Protein AF-A0A955SJT6-F1 (afdb_monomer_lite)

Sequence (74 aa):
MGIGLLWGTLFLFGCGEDARQLFETAKFEEQQHNRAHAQELYEQIIQQHPESEFAEKARQRLAAWKTENPEEGK

Structure (mmCIF, N/CA/C/O backbone):
data_AF-A0A955SJT6-F1
#
_entry.id   AF-A0A955SJT6-F1
#
loop_
_atom_site.group_PDB
_atom_site.id
_atom_site.type_symbol
_atom_site.label_atom_id
_atom_site.label_alt_id
_atom_site.label_comp_id
_atom_site.label_asym_id
_atom_site.label_entity_id
_atom_site.label_seq_id
_atom_site.pdbx_PDB_ins_code
_atom_site.Cartn_x
_atom_site.Cartn_y
_atom_site.Cartn_z
_atom_site.occupancy
_atom_site.B_iso_or_equiv
_atom_site.auth_seq_id
_atom_site.auth_comp_id
_atom_site.auth_asym_id
_atom_site.auth_atom_id
_atom_site.pdbx_PDB_model_num
ATOM 1 N N . MET A 1 1 ? 5.270 -28.684 -44.300 1.00 46.66 1 MET A N 1
ATOM 2 C CA . MET A 1 1 ? 6.315 -27.719 -43.892 1.00 46.66 1 MET A CA 1
ATOM 3 C C . MET A 1 1 ? 5.635 -26.385 -43.645 1.00 46.66 1 MET A C 1
ATOM 5 O O . MET A 1 1 ? 4.929 -25.934 -44.533 1.00 46.66 1 MET A O 1
ATOM 9 N N . GLY A 1 2 ? 5.787 -25.808 -42.452 1.00 48.12 2 GLY A N 1
ATOM 10 C CA . GLY A 1 2 ? 5.203 -24.510 -42.102 1.00 48.12 2 GLY A CA 1
ATOM 11 C C . GLY A 1 2 ? 4.948 -24.393 -40.605 1.00 48.12 2 GLY A C 1
ATOM 12 O O . GLY A 1 2 ? 3.810 -24.472 -40.165 1.00 48.12 2 GLY A O 1
ATOM 13 N N . ILE A 1 3 ? 6.022 -24.285 -39.824 1.00 61.69 3 ILE A N 1
ATOM 14 C CA . ILE A 1 3 ? 5.958 -23.974 -38.395 1.00 61.69 3 ILE A CA 1
ATOM 15 C C . ILE A 1 3 ? 5.763 -22.456 -38.304 1.00 61.69 3 ILE A C 1
ATOM 17 O O . ILE A 1 3 ? 6.628 -21.711 -38.756 1.00 61.69 3 ILE A O 1
ATOM 21 N N . GLY A 1 4 ? 4.633 -22.008 -37.760 1.00 50.16 4 GLY A N 1
ATOM 22 C CA . GLY A 1 4 ? 4.367 -20.608 -37.422 1.00 50.16 4 GLY A CA 1
ATOM 23 C C . GLY A 1 4 ? 4.205 -20.476 -35.914 1.00 50.16 4 GLY A C 1
ATOM 24 O O . GLY A 1 4 ? 3.097 -20.510 -35.393 1.00 50.16 4 GLY A O 1
ATOM 25 N N . LEU A 1 5 ? 5.343 -20.433 -35.231 1.00 54.03 5 LEU A N 1
ATOM 26 C CA . LEU A 1 5 ? 5.517 -20.113 -33.820 1.00 54.03 5 LEU A CA 1
ATOM 27 C C . LEU A 1 5 ? 4.953 -18.724 -33.476 1.00 54.03 5 LEU A C 1
ATOM 29 O O . LEU A 1 5 ? 5.217 -17.797 -34.231 1.00 54.03 5 LEU A O 1
ATOM 33 N N . LEU A 1 6 ? 4.374 -18.610 -32.267 1.00 53.56 6 LEU A N 1
ATOM 34 C CA . LEU A 1 6 ? 4.526 -17.470 -31.336 1.00 53.56 6 LEU A CA 1
ATOM 35 C C . LEU A 1 6 ? 3.905 -16.126 -31.805 1.00 53.56 6 LEU A C 1
ATOM 37 O O . LEU A 1 6 ? 4.031 -15.713 -32.940 1.00 53.56 6 LEU A O 1
ATOM 41 N N . TRP A 1 7 ? 3.195 -15.336 -31.009 1.00 56.66 7 TRP A N 1
ATOM 42 C CA . TRP A 1 7 ? 3.274 -15.065 -29.584 1.00 56.66 7 TRP A CA 1
ATOM 43 C C . TRP A 1 7 ? 1.933 -14.477 -29.143 1.00 56.66 7 TRP A C 1
ATOM 45 O O . TRP A 1 7 ? 1.384 -13.603 -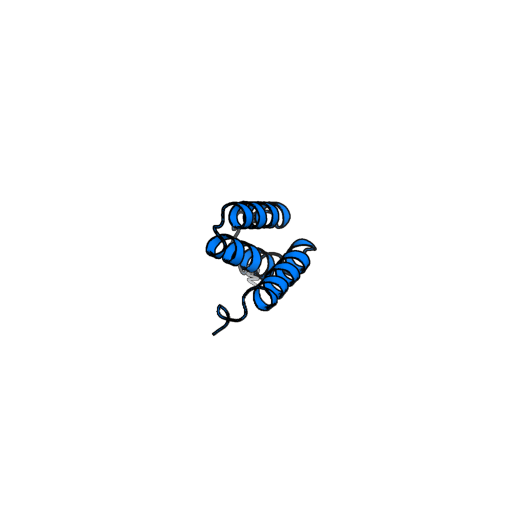29.813 1.00 56.66 7 TRP A O 1
ATOM 55 N N . GLY A 1 8 ? 1.455 -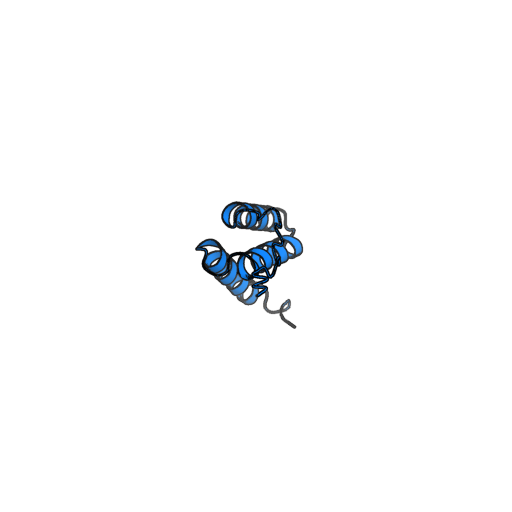14.878 -27.966 1.00 58.50 8 GLY A N 1
ATOM 56 C CA . GLY A 1 8 ? 0.542 -14.040 -27.202 1.00 58.50 8 GLY A CA 1
ATOM 57 C C . GLY A 1 8 ? 1.271 -12.758 -26.813 1.00 58.50 8 GLY A C 1
ATOM 58 O O . GLY A 1 8 ? 1.970 -12.724 -25.807 1.00 58.50 8 GLY A O 1
ATOM 59 N N . THR A 1 9 ? 1.142 -11.703 -27.612 1.00 58.03 9 THR A N 1
ATOM 60 C CA . THR A 1 9 ? 1.603 -10.366 -27.233 1.00 58.03 9 THR A CA 1
ATOM 61 C C . THR A 1 9 ? 0.538 -9.711 -26.366 1.00 58.03 9 THR A C 1
ATOM 63 O O . THR A 1 9 ? -0.078 -8.721 -26.751 1.00 58.03 9 THR A O 1
ATOM 66 N N . LEU A 1 10 ? 0.320 -10.269 -25.175 1.00 57.75 10 LEU A N 1
ATOM 67 C CA . LEU A 1 10 ? -0.212 -9.495 -24.062 1.00 57.75 10 LEU A CA 1
ATOM 68 C C . LEU A 1 10 ? 0.982 -8.858 -23.349 1.00 57.75 10 LEU A C 1
ATOM 70 O O . LEU A 1 10 ? 1.336 -9.221 -22.237 1.00 57.75 10 LEU A O 1
ATOM 74 N N . PHE A 1 11 ? 1.647 -7.933 -24.037 1.00 52.56 11 PHE A N 1
ATOM 75 C CA . PHE A 1 11 ? 2.577 -7.014 -23.397 1.00 52.56 11 PHE A CA 1
ATOM 76 C C . PHE A 1 11 ? 1.837 -5.698 -23.205 1.00 52.56 11 PHE A C 1
ATOM 78 O O . PHE A 1 11 ? 2.006 -4.735 -23.949 1.00 52.56 11 PHE A O 1
ATOM 85 N N . LEU A 1 12 ? 0.983 -5.682 -22.182 1.00 51.12 12 LEU A N 1
ATOM 86 C CA . LEU A 1 12 ? 0.643 -4.442 -21.505 1.00 51.12 12 LEU A CA 1
ATOM 87 C C . LEU A 1 12 ? 1.921 -3.984 -20.790 1.00 51.12 12 LEU A C 1
ATOM 89 O O . LEU A 1 12 ? 2.095 -4.218 -19.599 1.00 51.12 12 LEU A O 1
ATOM 93 N N . PHE A 1 13 ? 2.836 -3.346 -21.525 1.00 48.78 13 PHE A N 1
ATOM 94 C CA . PHE A 1 13 ? 3.800 -2.421 -20.933 1.00 48.78 13 PHE A CA 1
ATOM 95 C C . PHE A 1 13 ? 3.004 -1.202 -20.443 1.00 48.78 13 PHE A C 1
ATOM 97 O O . PHE A 1 13 ? 3.071 -0.114 -21.009 1.00 48.78 13 PHE A O 1
ATOM 104 N N . GLY A 1 14 ? 2.204 -1.397 -19.392 1.00 52.50 14 GLY A N 1
ATOM 105 C CA . GLY A 1 14 ? 1.970 -0.309 -18.462 1.00 52.50 14 GLY A CA 1
ATOM 106 C C . GLY A 1 14 ? 3.347 0.085 -17.949 1.00 52.50 14 GLY A C 1
ATOM 107 O O . GLY A 1 14 ? 4.142 -0.789 -17.598 1.00 52.50 14 GLY A O 1
ATOM 108 N N . CYS A 1 15 ? 3.673 1.372 -17.998 1.00 56.03 15 CYS A N 1
ATOM 109 C CA . CYS A 1 15 ? 4.842 1.903 -17.317 1.00 56.03 15 CYS A CA 1
ATOM 110 C C . CYS A 1 15 ? 4.620 1.593 -15.833 1.00 56.03 15 CYS A C 1
ATOM 112 O O . CYS A 1 15 ? 3.871 2.302 -15.173 1.00 56.03 15 CYS A O 1
ATOM 114 N N . GLY A 1 16 ? 5.105 0.436 -15.376 1.00 59.38 16 GLY A N 1
ATOM 115 C CA . GLY A 1 16 ? 4.772 -0.090 -14.063 1.00 59.38 16 GLY A CA 1
ATOM 116 C C . GLY A 1 16 ? 5.334 0.861 -13.029 1.00 59.38 16 GLY A C 1
ATOM 117 O O . GLY A 1 16 ? 6.551 0.922 -12.859 1.00 59.38 16 GLY A O 1
ATOM 118 N N . GLU A 1 17 ? 4.464 1.641 -12.395 1.00 73.25 17 GLU A N 1
ATOM 119 C CA . GLU A 1 17 ? 4.862 2.451 -11.256 1.00 73.25 17 GLU A CA 1
ATOM 120 C C . GLU A 1 17 ? 5.398 1.511 -10.184 1.00 73.25 17 GLU A C 1
ATOM 122 O O . GLU A 1 17 ? 4.798 0.478 -9.878 1.00 73.25 17 GLU A O 1
ATOM 127 N N . ASP A 1 18 ? 6.569 1.843 -9.655 1.00 92.06 18 ASP A N 1
ATOM 128 C CA . ASP A 1 18 ? 7.226 1.031 -8.648 1.00 92.06 18 ASP A CA 1
ATOM 129 C C . ASP A 1 18 ? 6.346 0.932 -7.388 1.00 92.06 18 ASP A C 1
ATOM 131 O O . ASP A 1 18 ? 5.789 1.928 -6.917 1.00 92.06 18 ASP A O 1
ATOM 135 N N . ALA A 1 19 ? 6.219 -0.277 -6.834 1.00 95.81 19 ALA A N 1
ATOM 136 C CA . ALA A 1 19 ? 5.357 -0.548 -5.684 1.00 95.81 19 ALA A CA 1
ATOM 137 C C . ALA A 1 19 ? 5.690 0.338 -4.470 1.00 95.81 19 ALA A C 1
ATOM 139 O O . ALA A 1 19 ? 4.792 0.724 -3.721 1.00 95.81 19 ALA A O 1
ATOM 140 N N . ARG A 1 20 ? 6.969 0.701 -4.286 1.00 97.06 20 ARG A N 1
ATOM 141 C CA . ARG A 1 20 ? 7.404 1.634 -3.241 1.00 97.06 20 ARG A CA 1
ATOM 142 C C . ARG A 1 20 ? 6.930 3.045 -3.538 1.00 97.06 20 ARG A C 1
ATOM 144 O O . ARG A 1 20 ? 6.476 3.723 -2.623 1.00 97.06 20 ARG A O 1
ATOM 151 N N . GLN A 1 21 ? 7.054 3.497 -4.785 1.00 97.19 21 GLN A N 1
ATOM 152 C CA . GLN A 1 21 ? 6.612 4.834 -5.176 1.00 97.19 21 GLN A CA 1
ATOM 153 C C . GLN A 1 21 ? 5.105 4.987 -4.959 1.00 97.19 21 GLN A C 1
ATOM 155 O O . GLN A 1 21 ? 4.690 5.933 -4.296 1.00 97.19 21 GLN A O 1
ATOM 160 N N . LEU A 1 22 ? 4.306 4.024 -5.428 1.00 97.50 22 LEU A N 1
ATOM 161 C CA . LEU A 1 22 ? 2.863 3.991 -5.173 1.00 97.50 22 LEU A CA 1
ATOM 162 C C . LEU A 1 22 ? 2.554 4.028 -3.670 1.00 97.50 22 LEU A C 1
ATOM 164 O O . LEU A 1 22 ? 1.677 4.772 -3.238 1.00 97.50 22 LEU A O 1
ATOM 168 N N . PHE A 1 23 ? 3.300 3.269 -2.861 1.00 98.12 23 PHE A N 1
ATOM 169 C CA . PHE A 1 23 ? 3.090 3.214 -1.414 1.00 98.12 23 PHE A CA 1
ATOM 170 C C . PHE A 1 23 ? 3.390 4.546 -0.715 1.00 98.12 23 PHE A C 1
ATOM 172 O O . PHE A 1 23 ? 2.631 4.973 0.155 1.00 98.12 23 PHE A O 1
ATOM 179 N N . GLU A 1 24 ? 4.479 5.223 -1.082 1.00 97.94 24 GLU A N 1
ATOM 180 C CA . GLU A 1 24 ? 4.789 6.534 -0.505 1.00 97.94 24 GLU A CA 1
ATOM 181 C C . GLU A 1 24 ? 3.801 7.612 -0.975 1.00 97.94 24 GLU A C 1
ATOM 183 O O . GLU A 1 24 ? 3.416 8.456 -0.165 1.00 97.94 24 GLU A O 1
ATOM 188 N N . THR A 1 25 ? 3.318 7.556 -2.223 1.00 97.81 25 THR A N 1
ATOM 189 C CA . THR A 1 25 ? 2.239 8.442 -2.695 1.00 97.81 25 THR A CA 1
ATOM 190 C C . THR A 1 25 ? 0.951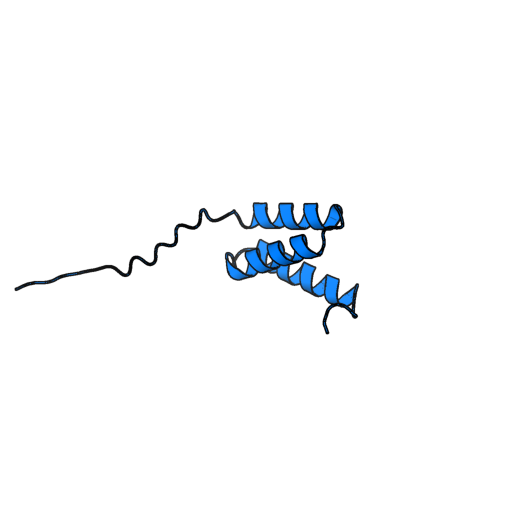 8.201 -1.912 1.00 97.81 25 THR A C 1
ATOM 192 O O . THR A 1 25 ? 0.350 9.158 -1.433 1.00 97.81 25 THR A O 1
ATOM 195 N N . ALA A 1 26 ? 0.561 6.941 -1.695 1.00 97.69 26 ALA A N 1
ATOM 196 C CA . ALA A 1 26 ? -0.623 6.600 -0.907 1.00 97.69 26 ALA A CA 1
ATOM 197 C C . ALA A 1 26 ? -0.542 7.176 0.516 1.00 97.69 26 ALA A C 1
ATOM 199 O O . ALA A 1 26 ? -1.488 7.798 0.999 1.00 97.69 26 ALA A O 1
ATOM 200 N N . LYS A 1 27 ? 0.621 7.053 1.169 1.00 97.94 27 LYS A N 1
ATOM 201 C CA . LYS A 1 27 ? 0.858 7.658 2.487 1.00 97.94 27 LYS A CA 1
ATOM 202 C C . LYS A 1 27 ? 0.795 9.181 2.462 1.00 97.94 27 LYS A C 1
ATOM 204 O O . LYS A 1 27 ? 0.284 9.776 3.409 1.00 97.94 27 LYS A O 1
ATOM 209 N N . PHE A 1 28 ? 1.334 9.814 1.423 1.00 97.81 28 PHE A N 1
ATOM 210 C CA . PHE A 1 28 ? 1.274 11.264 1.276 1.00 97.81 28 PHE A CA 1
ATOM 211 C C . PHE A 1 28 ? -0.176 11.744 1.133 1.00 97.81 28 PHE A C 1
ATOM 213 O O . PHE A 1 28 ? -0.599 12.623 1.879 1.00 97.81 28 PHE A O 1
ATOM 220 N N . GLU A 1 29 ? -0.958 11.122 0.252 1.00 97.00 29 GLU A N 1
ATOM 221 C CA . GLU A 1 29 ? -2.383 11.425 0.052 1.00 97.00 29 GLU A CA 1
ATOM 222 C C . GLU A 1 29 ? -3.192 11.221 1.337 1.00 97.00 29 GLU A C 1
ATOM 224 O O . GLU A 1 29 ? -3.989 12.075 1.728 1.00 97.00 29 GLU A O 1
ATOM 229 N N . GLU A 1 30 ? -2.919 10.139 2.068 1.00 96.19 30 GLU A N 1
ATOM 230 C CA . GLU A 1 30 ? -3.528 9.883 3.371 1.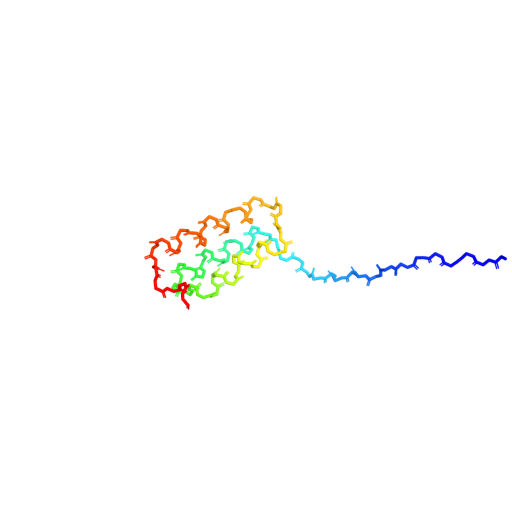00 96.19 30 GLU A CA 1
ATOM 231 C C . GLU A 1 30 ? -3.240 11.018 4.370 1.00 96.19 30 GLU A C 1
ATOM 233 O O . GLU A 1 30 ? -4.151 11.484 5.062 1.00 96.19 30 GLU A O 1
ATOM 238 N N . GLN A 1 31 ? -1.991 11.494 4.429 1.00 95.75 31 GLN A N 1
ATOM 239 C CA . GLN A 1 31 ? -1.586 12.618 5.280 1.00 95.75 31 GLN A CA 1
ATOM 240 C C . GLN A 1 31 ? -2.225 13.945 4.856 1.00 95.75 31 GLN A C 1
ATOM 242 O O . GLN A 1 31 ? -2.487 14.789 5.710 1.00 95.75 31 GLN A O 1
ATOM 247 N N . GLN A 1 32 ? -2.505 14.128 3.563 1.00 95.25 32 GLN A N 1
ATOM 248 C CA . GLN A 1 32 ? -3.228 15.287 3.029 1.00 95.25 32 GLN A CA 1
ATOM 249 C C . GLN A 1 32 ? -4.757 15.177 3.200 1.00 95.25 32 GLN A C 1
ATOM 251 O O . GLN A 1 32 ? -5.501 15.952 2.604 1.00 95.25 32 GLN A O 1
ATOM 256 N N . HIS A 1 33 ? -5.244 14.234 4.018 1.00 90.75 33 HIS A N 1
ATOM 257 C CA . HIS A 1 33 ? -6.667 13.926 4.207 1.00 90.75 33 HIS A CA 1
ATOM 258 C C . HIS A 1 33 ? -7.395 13.452 2.934 1.00 90.75 33 HIS A C 1
ATOM 260 O O . HIS A 1 33 ? -8.623 13.370 2.923 1.00 90.75 33 HIS A O 1
ATOM 266 N N . ASN A 1 34 ? -6.666 13.051 1.891 1.00 93.62 34 ASN A N 1
ATOM 267 C CA . ASN A 1 34 ? -7.217 12.453 0.679 1.00 93.62 34 ASN A CA 1
ATOM 268 C C . ASN A 1 34 ? -7.259 10.920 0.798 1.00 93.62 34 ASN A C 1
ATOM 270 O O . ASN A 1 34 ? -6.575 10.178 0.091 1.00 93.62 34 ASN A O 1
ATOM 274 N N . ARG A 1 35 ? -8.060 10.430 1.752 1.00 92.44 35 ARG A N 1
ATOM 275 C CA . ARG A 1 35 ? -8.141 8.991 2.057 1.00 92.44 35 ARG A CA 1
ATOM 276 C C . ARG A 1 35 ? -8.657 8.148 0.891 1.00 92.44 35 ARG A C 1
ATOM 278 O O . ARG A 1 35 ? -8.186 7.030 0.728 1.00 92.44 35 ARG A O 1
ATOM 285 N N . ALA A 1 36 ? -9.574 8.680 0.083 1.00 94.31 36 ALA A N 1
ATOM 286 C CA . ALA A 1 36 ? -10.117 7.968 -1.074 1.00 94.31 36 ALA A CA 1
ATOM 287 C C . ALA A 1 36 ? -9.014 7.628 -2.088 1.00 94.31 36 ALA A C 1
ATOM 289 O O . ALA A 1 36 ? -8.842 6.466 -2.442 1.00 94.31 36 ALA A O 1
ATOM 290 N N . HIS A 1 37 ? -8.194 8.613 -2.467 1.00 95.81 37 HIS A N 1
ATOM 291 C CA . HIS A 1 37 ? -7.094 8.370 -3.400 1.00 95.81 37 HIS A CA 1
ATOM 292 C C . HIS A 1 37 ? -6.003 7.482 -2.783 1.00 95.81 37 HIS A C 1
ATOM 294 O O . HIS A 1 37 ? -5.469 6.591 -3.440 1.00 95.81 37 HIS A O 1
ATOM 300 N N . ALA A 1 38 ? -5.713 7.655 -1.489 1.00 97.56 38 ALA A N 1
ATOM 301 C CA . ALA A 1 38 ? -4.796 6.766 -0.781 1.00 97.56 38 ALA A CA 1
ATOM 302 C C . ALA A 1 38 ? -5.264 5.298 -0.820 1.00 97.56 38 ALA A C 1
ATOM 304 O O . ALA A 1 38 ? -4.446 4.401 -1.021 1.00 97.56 38 ALA A O 1
ATOM 305 N N . GLN A 1 39 ? -6.569 5.045 -0.670 1.00 97.25 39 GLN A N 1
ATOM 306 C CA . GLN A 1 39 ? -7.141 3.705 -0.790 1.00 97.25 39 GLN A CA 1
ATOM 307 C C . GLN A 1 39 ? -6.938 3.119 -2.187 1.00 97.25 39 GLN A C 1
ATOM 309 O O . GLN A 1 39 ? -6.452 1.994 -2.295 1.00 97.25 39 GLN A O 1
ATOM 314 N N . GLU A 1 40 ? -7.257 3.881 -3.233 1.00 97.38 40 GLU A N 1
ATOM 315 C CA . GLU A 1 40 ? -7.082 3.451 -4.625 1.00 97.38 40 GLU A CA 1
ATOM 316 C C . GLU A 1 40 ? -5.628 3.052 -4.907 1.00 97.38 40 GLU A C 1
ATOM 318 O O . GLU A 1 40 ? -5.369 1.989 -5.469 1.00 97.38 40 GLU A O 1
ATOM 323 N N . LEU A 1 41 ? -4.665 3.848 -4.434 1.00 97.94 41 LEU A N 1
ATOM 324 C CA . LEU A 1 41 ? -3.241 3.556 -4.589 1.00 97.94 41 LEU A CA 1
ATOM 325 C C . LEU A 1 41 ? -2.820 2.294 -3.820 1.00 97.94 41 LEU A C 1
ATOM 327 O O . LEU A 1 41 ? -2.085 1.463 -4.356 1.00 97.94 41 LEU A O 1
ATOM 331 N N . TYR A 1 42 ? -3.300 2.090 -2.588 1.00 97.94 42 TYR A N 1
ATOM 332 C CA . TYR A 1 42 ? -3.036 0.851 -1.847 1.00 97.94 42 TYR A CA 1
ATOM 333 C C . TYR A 1 42 ? -3.620 -0.383 -2.551 1.00 97.94 42 TYR A C 1
ATOM 335 O O . TYR A 1 42 ? -2.952 -1.417 -2.642 1.00 97.94 42 TYR A O 1
ATOM 343 N N . GLU A 1 43 ? -4.838 -0.286 -3.083 1.00 97.62 43 GLU A N 1
ATOM 344 C CA . GLU A 1 43 ? -5.470 -1.354 -3.863 1.00 97.62 43 GLU A CA 1
ATOM 345 C C . GLU A 1 43 ? -4.713 -1.627 -5.170 1.00 97.62 43 GLU A C 1
ATOM 347 O O . GLU A 1 43 ? -4.502 -2.790 -5.529 1.00 97.62 43 GLU A O 1
ATOM 352 N N . GLN A 1 44 ? -4.221 -0.580 -5.836 1.00 97.06 44 GLN A N 1
ATOM 353 C CA . GLN A 1 44 ? -3.392 -0.689 -7.034 1.00 97.06 44 GLN A CA 1
ATOM 354 C C . GLN A 1 44 ? -2.098 -1.466 -6.759 1.00 97.06 44 GLN A C 1
ATOM 356 O O . GLN A 1 44 ? -1.742 -2.345 -7.545 1.00 97.06 44 GLN A O 1
ATOM 361 N N . ILE A 1 45 ? -1.420 -1.212 -5.633 1.00 97.44 45 ILE A N 1
ATOM 362 C CA . ILE A 1 45 ? -0.215 -1.964 -5.239 1.00 97.44 45 ILE A CA 1
ATOM 363 C C . ILE A 1 45 ? -0.539 -3.450 -5.068 1.00 97.44 45 ILE A C 1
ATOM 365 O O . ILE A 1 45 ? 0.221 -4.302 -5.521 1.00 97.44 45 ILE A O 1
ATOM 369 N N . ILE A 1 46 ? -1.671 -3.777 -4.439 1.00 98.00 46 ILE A N 1
ATOM 370 C CA . ILE A 1 46 ? -2.082 -5.168 -4.211 1.00 98.00 46 ILE A CA 1
ATOM 371 C C . ILE A 1 46 ? -2.384 -5.878 -5.535 1.00 98.00 46 ILE A C 1
ATOM 373 O O . ILE A 1 46 ? -2.031 -7.046 -5.685 1.00 98.00 46 ILE A O 1
ATOM 377 N N . GLN A 1 47 ? -3.020 -5.189 -6.484 1.00 96.38 47 GLN A N 1
ATOM 378 C CA . GLN A 1 47 ? -3.370 -5.761 -7.785 1.00 96.38 47 GLN A CA 1
ATOM 379 C C . GLN A 1 47 ? -2.159 -5.908 -8.714 1.00 96.38 47 GLN A C 1
ATOM 381 O O . GLN A 1 47 ? -2.026 -6.931 -9.381 1.00 96.38 47 GLN A O 1
ATOM 386 N N . GLN A 1 48 ? -1.287 -4.898 -8.773 1.00 94.94 48 GLN A N 1
ATOM 387 C CA . GLN A 1 48 ? -0.181 -4.849 -9.735 1.00 94.94 48 GLN A CA 1
ATOM 388 C C . GLN A 1 48 ? 1.105 -5.492 -9.205 1.00 94.94 48 GLN A C 1
ATOM 390 O O . GLN A 1 48 ? 1.877 -6.041 -9.986 1.00 94.94 48 GLN A O 1
ATOM 395 N N . HIS A 1 49 ? 1.319 -5.468 -7.886 1.00 95.44 49 HIS A N 1
ATOM 396 C CA . HIS A 1 49 ? 2.542 -5.949 -7.234 1.00 95.44 49 HIS A CA 1
ATOM 397 C C . HIS A 1 49 ? 2.249 -6.915 -6.072 1.00 95.44 49 HIS A C 1
ATOM 399 O O . HIS A 1 49 ? 2.788 -6.720 -4.977 1.00 95.44 49 HIS A O 1
ATOM 405 N N . PRO A 1 50 ? 1.420 -7.962 -6.264 1.00 96.56 50 PRO A N 1
ATOM 406 C CA . PRO A 1 50 ? 0.852 -8.765 -5.174 1.00 96.56 50 PRO A CA 1
ATOM 407 C C . PRO A 1 50 ? 1.888 -9.444 -4.264 1.00 96.56 50 PRO A C 1
ATOM 409 O O . PRO A 1 50 ? 1.619 -9.625 -3.073 1.00 96.56 50 PRO A O 1
ATOM 412 N N . GLU A 1 51 ? 3.059 -9.793 -4.808 1.00 95.75 51 GLU A N 1
ATOM 413 C CA . GLU A 1 51 ? 4.165 -10.456 -4.097 1.00 95.75 51 GLU A CA 1
ATOM 414 C C . GLU A 1 51 ? 5.168 -9.476 -3.461 1.00 95.75 51 GLU A C 1
ATOM 416 O O . GLU A 1 51 ? 6.096 -9.894 -2.770 1.00 95.75 51 GLU A O 1
ATOM 421 N N . SER A 1 52 ? 5.005 -8.166 -3.676 1.00 96.88 52 SER A N 1
ATOM 422 C CA . SER A 1 52 ? 5.898 -7.159 -3.100 1.00 96.88 52 SER A CA 1
ATOM 423 C C . SER A 1 52 ? 5.675 -6.988 -1.594 1.00 96.88 52 SER A C 1
ATOM 425 O O . SER A 1 52 ? 4.557 -7.111 -1.085 1.00 96.88 52 SER A O 1
ATOM 427 N N . GLU A 1 53 ? 6.726 -6.586 -0.872 1.00 97.81 53 GLU A N 1
ATOM 428 C CA . GLU A 1 53 ? 6.590 -6.179 0.535 1.00 97.81 53 GLU A CA 1
ATOM 429 C C . GLU A 1 53 ? 5.601 -5.008 0.715 1.00 97.81 53 GLU A C 1
ATOM 431 O O . GLU A 1 53 ? 4.973 -4.868 1.765 1.00 97.81 53 GLU A O 1
ATOM 436 N N . PHE A 1 54 ? 5.432 -4.178 -0.319 1.00 98.25 54 PHE A N 1
ATOM 437 C CA . PHE A 1 54 ? 4.531 -3.029 -0.309 1.00 98.25 54 PHE A CA 1
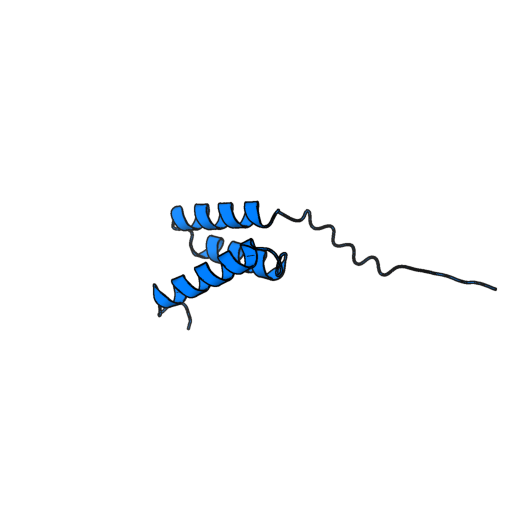ATOM 438 C C . PHE A 1 54 ? 3.068 -3.440 -0.446 1.00 98.25 54 PHE A C 1
ATOM 440 O O . PHE A 1 54 ? 2.219 -2.804 0.171 1.00 98.25 54 PHE A O 1
ATOM 447 N N . ALA A 1 55 ? 2.760 -4.527 -1.158 1.00 98.50 55 ALA A N 1
ATOM 448 C CA . ALA A 1 55 ? 1.405 -5.076 -1.187 1.00 98.50 55 ALA A CA 1
ATOM 449 C C . ALA A 1 55 ? 0.980 -5.608 0.183 1.00 98.50 55 ALA A C 1
ATOM 451 O O . ALA A 1 55 ? -0.166 -5.419 0.588 1.00 98.50 55 ALA A O 1
ATOM 452 N N . GLU A 1 56 ? 1.901 -6.215 0.934 1.00 98.31 56 GLU A N 1
ATOM 453 C CA . GLU A 1 56 ? 1.614 -6.641 2.304 1.00 98.31 56 GLU A CA 1
ATOM 454 C C . GLU A 1 56 ? 1.375 -5.445 3.234 1.00 98.31 56 GLU A C 1
ATOM 456 O O . GLU A 1 56 ? 0.373 -5.402 3.949 1.00 98.31 56 GLU A O 1
ATOM 461 N N . LYS A 1 57 ? 2.226 -4.415 3.157 1.00 98.38 57 LYS A N 1
ATOM 462 C CA . LYS A 1 57 ? 2.034 -3.162 3.905 1.00 98.38 57 LYS A CA 1
ATOM 463 C C . LYS A 1 57 ? 0.717 -2.461 3.542 1.00 98.38 57 LYS A C 1
ATOM 465 O O . LYS A 1 57 ? 0.020 -1.978 4.432 1.00 98.38 57 LYS A O 1
ATOM 470 N N . ALA A 1 58 ? 0.351 -2.440 2.260 1.00 98.44 58 ALA A N 1
ATOM 471 C CA . ALA A 1 58 ? -0.907 -1.877 1.776 1.00 98.44 58 ALA A CA 1
ATOM 472 C C . ALA A 1 58 ? -2.120 -2.619 2.362 1.00 98.44 58 ALA A C 1
ATOM 474 O O . ALA A 1 58 ? -3.015 -1.985 2.921 1.00 98.44 58 ALA A O 1
ATOM 475 N N . ARG A 1 59 ? -2.120 -3.963 2.340 1.00 98.19 59 ARG A N 1
ATOM 476 C CA . ARG A 1 59 ? -3.175 -4.780 2.973 1.00 98.19 59 ARG A CA 1
ATOM 477 C C . ARG A 1 59 ? -3.330 -4.460 4.456 1.00 98.19 59 ARG A C 1
ATOM 479 O O . ARG A 1 59 ? -4.450 -4.274 4.929 1.00 98.19 59 ARG A O 1
ATOM 486 N N . GLN A 1 60 ? -2.215 -4.372 5.179 1.00 98.06 60 GLN A N 1
ATOM 487 C CA . GLN A 1 60 ? -2.215 -4.059 6.607 1.00 98.06 60 GLN A CA 1
ATOM 488 C C . GLN A 1 60 ? -2.788 -2.666 6.886 1.00 98.06 60 GLN A C 1
ATOM 490 O O . GLN A 1 60 ? -3.604 -2.515 7.797 1.00 98.06 60 GLN A O 1
ATOM 495 N N . ARG A 1 61 ? -2.430 -1.656 6.082 1.00 97.38 61 ARG A N 1
ATOM 496 C CA . ARG A 1 61 ? -2.965 -0.298 6.248 1.00 97.38 61 ARG A CA 1
ATOM 497 C C . ARG A 1 61 ? -4.471 -0.235 5.998 1.00 97.38 61 ARG A C 1
ATOM 499 O O . ARG A 1 61 ? -5.185 0.340 6.822 1.00 97.38 61 ARG A O 1
ATOM 506 N N . LEU A 1 62 ? -4.943 -0.863 4.918 1.00 96.31 62 LEU A N 1
ATOM 507 C CA . LEU A 1 62 ? -6.369 -0.956 4.586 1.00 96.31 62 LEU A CA 1
ATOM 508 C C . LEU A 1 62 ? -7.160 -1.694 5.676 1.00 96.31 62 LEU A C 1
ATOM 510 O O . LEU A 1 62 ? -8.275 -1.298 6.017 1.00 96.31 62 LEU A O 1
ATOM 514 N N . ALA A 1 63 ? -6.586 -2.750 6.259 1.00 95.81 63 ALA A N 1
ATOM 515 C CA . ALA A 1 63 ? -7.197 -3.455 7.381 1.00 95.81 63 ALA A CA 1
ATOM 516 C C . ALA A 1 63 ? -7.313 -2.559 8.624 1.00 95.81 63 ALA A C 1
ATOM 518 O O . ALA A 1 63 ? -8.370 -2.530 9.253 1.00 95.81 63 ALA A O 1
ATOM 519 N N . ALA A 1 64 ? -6.269 -1.786 8.945 1.00 94.56 64 ALA A N 1
ATOM 520 C CA . ALA A 1 64 ? -6.294 -0.844 10.061 1.00 94.56 64 ALA A CA 1
ATOM 521 C C . ALA A 1 64 ? -7.383 0.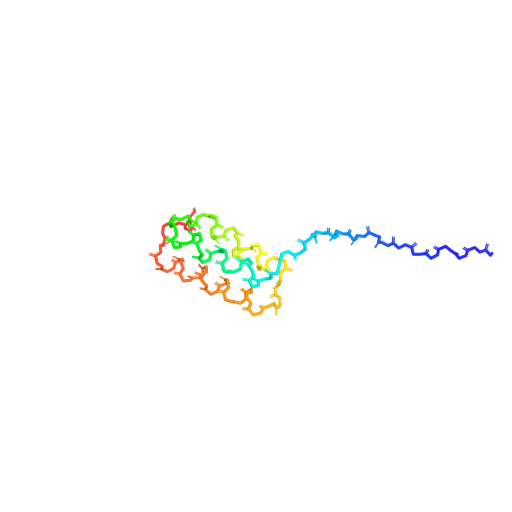233 9.890 1.00 94.56 64 ALA A C 1
ATOM 523 O O . ALA A 1 64 ? -8.107 0.514 10.844 1.00 94.56 64 ALA A O 1
ATOM 524 N N . TRP A 1 65 ? -7.609 0.756 8.679 1.00 90.69 65 TRP A N 1
ATOM 525 C CA . TRP A 1 65 ? -8.702 1.713 8.446 1.00 90.69 65 TRP A CA 1
ATOM 526 C C . TRP A 1 65 ? -10.080 1.160 8.778 1.00 90.69 65 TRP A C 1
ATOM 528 O O . TRP A 1 65 ? -10.865 1.860 9.405 1.00 90.69 65 TRP A O 1
ATOM 538 N N . LYS A 1 66 ? -10.371 -0.100 8.441 1.00 84.38 66 LYS A N 1
ATOM 539 C CA . LYS A 1 66 ? -11.659 -0.722 8.798 1.00 84.38 66 LYS A CA 1
ATOM 540 C C . LYS A 1 66 ? -11.873 -0.784 10.311 1.00 84.38 66 LYS A C 1
ATOM 542 O O . LYS A 1 66 ? -13.010 -0.754 10.771 1.00 84.38 66 LYS A O 1
ATOM 547 N N . THR A 1 67 ? -10.787 -0.867 11.083 1.00 85.62 67 THR A N 1
ATOM 548 C CA . THR A 1 67 ? -10.847 -0.830 12.552 1.00 85.62 67 THR A CA 1
ATOM 549 C C . THR A 1 67 ? -10.967 0.590 13.109 1.00 85.62 67 THR A C 1
ATOM 551 O O . THR A 1 67 ? -11.600 0.778 14.142 1.00 85.62 67 THR A O 1
ATOM 554 N N . GLU A 1 68 ? -10.403 1.586 12.418 1.00 83.31 68 GLU A N 1
ATOM 555 C CA . GLU A 1 68 ? -10.484 3.008 12.781 1.00 83.31 68 GLU A CA 1
ATOM 556 C C . GLU A 1 68 ? -11.844 3.631 12.396 1.00 83.31 68 GLU A C 1
ATOM 558 O O . GLU A 1 68 ? -12.351 4.481 13.123 1.00 83.31 68 GLU A O 1
ATOM 563 N N . ASN A 1 69 ? -12.445 3.184 11.286 1.00 71.31 69 ASN A N 1
ATOM 564 C CA . ASN A 1 69 ? -13.670 3.710 10.675 1.00 71.31 69 ASN A CA 1
ATOM 565 C C . ASN A 1 69 ? -14.644 2.567 10.307 1.00 71.31 69 ASN A C 1
ATOM 567 O O . ASN A 1 69 ? -14.754 2.186 9.139 1.00 71.31 69 ASN A O 1
ATOM 571 N N . PRO A 1 70 ? -15.399 2.018 11.270 1.00 60.47 70 PRO A N 1
ATOM 572 C CA . PRO A 1 70 ? -16.291 0.882 11.018 1.00 60.47 70 PRO A CA 1
ATOM 573 C C . PRO A 1 70 ? -17.484 1.188 10.086 1.00 60.47 70 PRO A C 1
ATOM 575 O O . PRO A 1 70 ? -18.141 0.259 9.621 1.00 60.47 70 PRO A O 1
ATOM 578 N N . GLU A 1 71 ? -17.779 2.462 9.797 1.00 58.62 71 GLU A N 1
ATOM 579 C CA . GLU A 1 71 ? -18.943 2.878 8.995 1.00 58.62 71 GLU A CA 1
ATOM 580 C C . GLU A 1 71 ? -18.680 2.964 7.477 1.00 58.62 71 GLU A C 1
ATOM 582 O O . GLU A 1 71 ? -19.635 2.969 6.709 1.00 58.62 71 GLU A O 1
ATOM 587 N N . GLU A 1 72 ? -17.420 2.979 7.020 1.00 59.66 72 GLU A N 1
ATOM 588 C CA . GLU A 1 72 ? -17.060 3.109 5.588 1.00 59.66 72 GLU A CA 1
ATOM 589 C C . GLU A 1 72 ? -17.036 1.760 4.832 1.00 59.66 72 GLU A C 1
ATOM 591 O O . GLU A 1 72 ? -16.763 1.715 3.637 1.00 59.66 72 GLU A O 1
ATOM 596 N N . GLY A 1 73 ? -17.330 0.644 5.512 1.00 54.97 73 GLY A N 1
ATOM 597 C CA . GLY A 1 73 ? -17.321 -0.712 4.941 1.00 54.97 73 GLY A CA 1
ATOM 598 C C . GLY A 1 73 ? -18.693 -1.303 4.588 1.00 54.97 73 GLY A C 1
ATOM 599 O O . GLY A 1 73 ? -18.777 -2.528 4.466 1.00 54.97 73 GLY A O 1
ATOM 600 N N . LYS A 1 74 ? -19.752 -0.486 4.500 1.00 44.94 74 LYS A N 1
ATOM 601 C CA . LYS A 1 74 ? -21.124 -0.911 4.157 1.00 44.94 74 LYS A CA 1
ATOM 602 C C . LYS A 1 74 ? -21.484 -0.585 2.713 1.00 44.94 74 LYS A C 1
ATOM 604 O O . LYS A 1 74 ? -21.187 0.548 2.283 1.00 44.94 74 LYS A O 1
#

Radius of gyration: 17.58 Å; chains: 1; bounding box: 28×43×57 Å

Foldseek 3Di:
DDDDDDDPPPPPPPVDDDLVNLLVVLVVCVVVVNNVSSLVSLVVSCVRPVPDPSVVVSVVVVVVVCVVPVPVPD

Secondary structure (DSSP, 8-state):
------------------HHHHHHHHHHHHHTT-HHHHHHHHHHHHHH-TTSHHHHHHHHHHHHHHHH-TTTT-

pLDDT: mean 83.45, std 19.0, range [44.94, 98.5]